Protein AF-A0A2E3MYT4-F1 (afdb_monomer)

Solvent-accessible surface area (backbone atoms only — not comparable to full-atom values): 5421 Å² total; per-residue (Å²): 131,90,68,58,30,69,56,49,22,50,54,44,27,52,50,44,45,49,51,42,44,74,36,66,51,62,71,31,40,17,37,41,31,28,60,55,95,96,41,80,46,78,44,85,43,59,34,31,58,2,52,82,75,75,37,78,71,58,75,79,76,45,77,50,50,74,48,71,48,65,36,74,67,15,49,51,48,50,47,38,58,36,46,45,49,19,50,54,53,14,50,54,39,43,53,63,64,66,74,108

Foldseek 3Di:
DLDQLVVLLVVQLVVQVCPQQVDFDQAFWKWWWFDDPNDTDIDIGRGTNVVVVVPDDDVVVCPGTPDMDGDPRRVVVSCCNNRVVSNVSSVVSVVVVVVD

Radius of gyration: 18.2 Å; Cα contacts (8 Å, |Δi|>4): 142; chains: 1; bounding box: 44×22×53 Å

pLDDT: mean 90.86, std 9.04, range [52.38, 98.12]

Sequence (100 aa):
MIQKPIFVFLSTFISLTLIFFLFPINLFDGKIVYEYSFKEHIIDVPLSLSYFIGLGYDESDMVSVKDFYLTIKGAIMALILIFGFPILLAFRVYFKNNKN

Secondary structure (DSSP, 8-state):
----HHHHHHHHHHHHHHHHHHS----EEEEEEEEETTEEEEEEEEE-GGGGGT-S--GGGGTTEEEEEE-HHHHHHHHIIIIIHHHHHHHHHHHHHHT-

Mean predicted aligned error: 5.21 Å

Structure (mmCIF, N/CA/C/O backbone):
data_AF-A0A2E3MYT4-F1
#
_entry.id   AF-A0A2E3MYT4-F1
#
loop_
_atom_site.group_PDB
_atom_site.id
_atom_site.type_symbol
_atom_site.label_atom_id
_atom_site.label_alt_id
_atom_site.label_comp_id
_atom_site.label_asym_id
_atom_site.label_entity_id
_atom_site.label_seq_id
_atom_site.pdbx_PDB_ins_code
_atom_site.Cartn_x
_atom_site.Cartn_y
_atom_site.Cartn_z
_atom_site.occupancy
_atom_site.B_iso_or_equiv
_atom_site.auth_seq_id
_atom_site.auth_comp_id
_atom_site.auth_asym_id
_atom_site.auth_atom_id
_atom_site.pdbx_PDB_model_num
ATOM 1 N N . MET A 1 1 ? -24.163 -8.579 20.365 1.00 53.81 1 MET A N 1
ATOM 2 C CA . MET A 1 1 ? -22.754 -8.782 20.772 1.00 53.81 1 MET A CA 1
ATOM 3 C C . MET A 1 1 ? -21.997 -7.472 20.646 1.00 53.81 1 MET A C 1
ATOM 5 O O . MET A 1 1 ? -21.974 -6.900 19.563 1.00 53.81 1 MET A O 1
ATOM 9 N N . ILE A 1 2 ? -21.412 -6.991 21.742 1.00 63.38 2 ILE A N 1
ATOM 10 C CA . ILE A 1 2 ? -20.467 -5.867 21.743 1.00 63.38 2 ILE A CA 1
ATOM 11 C C . ILE A 1 2 ? -19.186 -6.381 21.078 1.00 63.38 2 ILE A C 1
ATOM 13 O O . ILE A 1 2 ? -18.466 -7.190 21.660 1.00 63.38 2 ILE A O 1
ATOM 17 N N . GLN A 1 3 ? -18.938 -6.003 19.825 1.00 76.50 3 GLN A N 1
ATOM 18 C CA . GLN A 1 3 ? -17.690 -6.367 19.157 1.00 76.50 3 GLN A CA 1
ATOM 19 C C . GLN A 1 3 ? -16.548 -5.560 19.775 1.00 76.50 3 GLN A C 1
ATOM 21 O O . GLN A 1 3 ? -16.671 -4.349 19.968 1.00 76.50 3 GLN A O 1
ATOM 26 N N . LYS A 1 4 ? -15.431 -6.220 20.096 1.00 89.75 4 LYS A N 1
ATOM 27 C CA . LYS A 1 4 ? -14.240 -5.515 20.576 1.00 89.75 4 LYS A CA 1
ATOM 28 C C . LYS A 1 4 ? -13.681 -4.663 19.425 1.00 89.75 4 LYS A C 1
ATOM 30 O O . LYS A 1 4 ? -13.410 -5.232 18.368 1.00 89.75 4 LYS A O 1
ATOM 35 N N . PRO A 1 5 ? -13.457 -3.347 19.609 1.00 91.62 5 PRO A N 1
ATOM 36 C CA . PRO A 1 5 ? -12.951 -2.460 18.555 1.00 91.62 5 PRO A CA 1
ATOM 37 C C . PRO A 1 5 ? -11.680 -2.986 17.883 1.00 91.62 5 PRO A C 1
ATOM 39 O O . PRO A 1 5 ? -11.562 -2.956 16.663 1.00 91.62 5 PRO A O 1
ATOM 42 N N . ILE A 1 6 ? -10.773 -3.565 18.678 1.00 93.88 6 ILE A N 1
ATOM 43 C CA . ILE A 1 6 ? -9.525 -4.150 18.181 1.00 93.88 6 ILE A CA 1
ATOM 44 C C . ILE A 1 6 ? -9.754 -5.318 17.212 1.00 93.88 6 ILE A C 1
ATOM 46 O O . ILE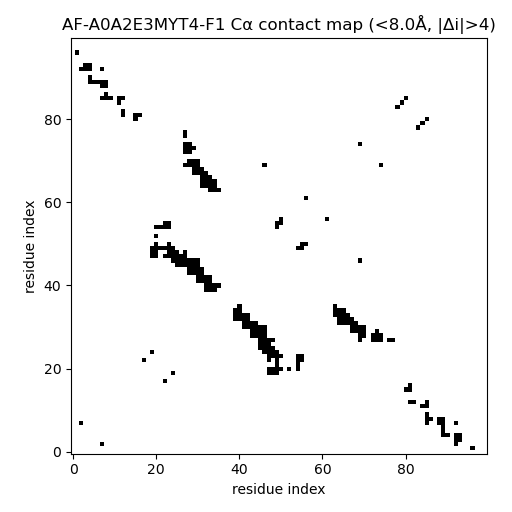 A 1 6 ? -9.012 -5.477 16.250 1.00 93.88 6 ILE A O 1
ATOM 50 N N . PHE A 1 7 ? -10.806 -6.113 17.419 1.00 94.62 7 PHE A N 1
ATOM 51 C CA . PHE A 1 7 ? -11.131 -7.227 16.531 1.00 94.62 7 PHE A CA 1
ATOM 52 C C . PHE A 1 7 ? -11.681 -6.724 15.192 1.00 94.62 7 PHE A C 1
ATOM 54 O O . PHE A 1 7 ? -11.355 -7.268 14.140 1.00 94.62 7 PHE A O 1
ATOM 61 N N . VAL A 1 8 ? -12.470 -5.646 15.218 1.00 94.75 8 VAL A N 1
ATOM 62 C CA . VAL A 1 8 ? -12.982 -4.987 14.006 1.00 94.75 8 VAL A CA 1
ATOM 63 C C . VAL A 1 8 ? -11.839 -4.360 13.209 1.00 94.75 8 VAL A C 1
ATOM 65 O O . VAL A 1 8 ? -11.789 -4.528 11.992 1.00 94.75 8 VAL A O 1
ATOM 68 N N . PHE A 1 9 ? -10.883 -3.719 13.890 1.00 97.00 9 PHE A N 1
ATOM 69 C CA . PHE A 1 9 ? -9.657 -3.230 13.261 1.00 97.00 9 PHE A CA 1
ATOM 70 C C . PHE A 1 9 ? -8.893 -4.369 12.579 1.00 97.00 9 PHE A C 1
ATOM 72 O O . PHE A 1 9 ? -8.696 -4.321 11.371 1.00 97.00 9 PHE A O 1
ATOM 79 N N . LEU A 1 10 ? -8.511 -5.408 13.333 1.00 97.44 10 LEU A N 1
ATOM 80 C CA . LEU A 1 10 ? -7.669 -6.492 12.819 1.00 97.44 10 LEU A CA 1
ATOM 81 C C . LEU A 1 10 ? -8.329 -7.231 11.656 1.00 97.44 10 LEU A C 1
ATOM 83 O O . LEU A 1 10 ? -7.692 -7.439 10.630 1.00 97.44 10 LEU A O 1
ATOM 87 N N . SER A 1 11 ? -9.608 -7.587 11.785 1.00 96.75 11 SER A N 1
ATOM 88 C CA . SER A 1 11 ? -10.331 -8.286 10.717 1.00 96.75 11 SER A CA 1
ATOM 89 C C . SER A 1 11 ? -10.421 -7.453 9.439 1.00 96.75 11 SER A C 1
ATOM 91 O O . SER A 1 11 ? -10.143 -7.973 8.359 1.00 96.75 11 SER A O 1
ATOM 93 N N . THR A 1 12 ? -10.736 -6.160 9.541 1.00 96.81 12 THR A N 1
ATOM 94 C CA . THR A 1 12 ? -10.818 -5.277 8.367 1.00 96.81 12 THR A CA 1
ATOM 95 C C . THR A 1 12 ? -9.435 -5.029 7.761 1.00 96.81 12 THR A C 1
ATOM 97 O O . THR A 1 12 ? -9.277 -5.129 6.548 1.00 96.81 12 THR A O 1
ATOM 100 N N . PHE A 1 13 ? -8.426 -4.758 8.593 1.00 98.12 13 PHE A N 1
ATOM 101 C CA . PHE A 1 13 ? -7.039 -4.542 8.173 1.00 98.12 13 PHE A CA 1
ATOM 102 C C . PHE A 1 13 ? -6.488 -5.748 7.412 1.00 98.12 13 PHE A C 1
ATOM 104 O O . PHE A 1 13 ? -5.974 -5.596 6.304 1.00 98.12 13 PHE A O 1
ATOM 111 N N . ILE A 1 14 ? -6.650 -6.951 7.970 1.00 98.12 14 ILE A N 1
ATOM 112 C CA . ILE A 1 14 ? -6.215 -8.196 7.330 1.00 98.12 14 ILE A CA 1
ATOM 113 C C . ILE A 1 14 ? -6.976 -8.401 6.021 1.00 98.12 14 ILE A C 1
ATOM 115 O O . ILE A 1 14 ? -6.352 -8.674 5.002 1.00 98.12 14 ILE A O 1
ATOM 119 N N . SER A 1 15 ? -8.299 -8.216 6.019 1.00 97.56 15 SER A N 1
ATOM 120 C CA . SER A 1 15 ? -9.115 -8.408 4.814 1.00 97.56 15 SER A CA 1
ATOM 121 C C . SER A 1 15 ? -8.677 -7.485 3.676 1.00 97.56 15 SER A C 1
ATOM 123 O O . SER A 1 15 ? -8.454 -7.953 2.565 1.00 97.56 15 SER A O 1
ATOM 125 N N . LEU A 1 16 ? -8.501 -6.189 3.944 1.00 97.75 16 LEU A N 1
ATOM 126 C CA . LEU A 1 16 ? -8.091 -5.220 2.925 1.00 97.75 16 LEU A CA 1
ATOM 127 C C . LEU A 1 16 ? -6.651 -5.443 2.463 1.00 97.75 16 LEU A C 1
ATOM 129 O O . LEU A 1 16 ? -6.387 -5.374 1.266 1.00 97.75 16 LEU A O 1
ATOM 133 N N . THR A 1 17 ? -5.738 -5.764 3.382 1.00 97.44 17 THR A N 1
ATOM 134 C CA . THR A 1 17 ? -4.353 -6.107 3.028 1.00 97.44 17 THR A CA 1
ATOM 135 C C . THR A 1 17 ? -4.324 -7.317 2.098 1.00 97.44 17 THR A C 1
ATOM 137 O O . THR A 1 17 ? -3.722 -7.248 1.032 1.00 97.44 17 THR A O 1
ATOM 140 N N . LEU A 1 18 ? -5.026 -8.400 2.447 1.00 96.94 18 LEU A N 1
ATOM 141 C CA . LEU A 1 18 ? -5.107 -9.591 1.600 1.00 96.94 18 LEU A CA 1
ATOM 142 C C . LEU A 1 18 ? -5.723 -9.269 0.237 1.00 96.94 18 LEU A C 1
ATOM 144 O O . LEU A 1 18 ? -5.187 -9.697 -0.777 1.00 96.94 18 LEU A O 1
ATOM 148 N N . ILE A 1 19 ? -6.804 -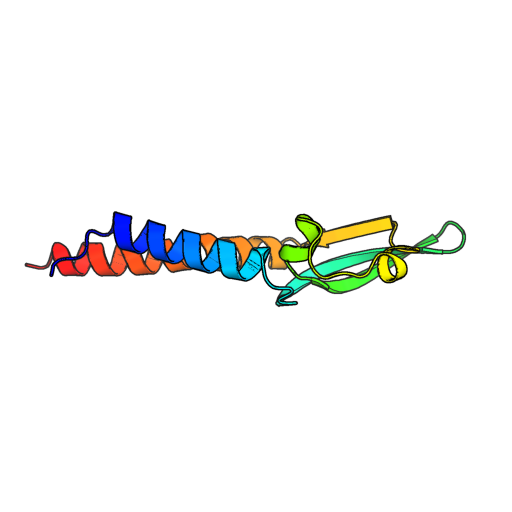8.487 0.195 1.00 96.75 19 ILE A N 1
ATOM 149 C CA . ILE A 1 19 ? -7.455 -8.116 -1.066 1.00 96.75 19 ILE A CA 1
ATOM 150 C C . ILE A 1 19 ? -6.495 -7.339 -1.975 1.00 96.75 19 ILE A C 1
ATOM 152 O O . ILE A 1 19 ? -6.352 -7.689 -3.142 1.00 96.75 19 ILE A O 1
ATOM 156 N N . PHE A 1 20 ? -5.820 -6.306 -1.469 1.00 96.88 20 PHE A N 1
ATOM 157 C CA . PHE A 1 20 ? -4.982 -5.470 -2.330 1.00 96.88 20 PHE A CA 1
ATOM 158 C C . PHE A 1 20 ? -3.649 -6.113 -2.714 1.00 96.88 20 PHE A C 1
ATOM 160 O O . PHE A 1 20 ? -3.138 -5.814 -3.789 1.00 96.88 20 PHE A O 1
ATOM 167 N N . PHE A 1 21 ? -3.085 -6.978 -1.867 1.00 96.12 21 PHE A N 1
ATOM 168 C CA . PHE A 1 21 ? -1.821 -7.646 -2.173 1.00 96.12 21 PHE A CA 1
ATOM 169 C C . PHE A 1 21 ? -2.001 -8.952 -2.956 1.00 96.12 21 PHE A C 1
ATOM 171 O O . PHE A 1 21 ? -1.144 -9.271 -3.767 1.00 96.12 21 PHE A O 1
ATOM 178 N N . LEU A 1 22 ? -3.090 -9.706 -2.771 1.00 95.56 22 LEU A N 1
ATOM 179 C CA . LEU A 1 22 ? -3.275 -10.986 -3.475 1.00 95.56 22 LEU A CA 1
ATOM 180 C C . LEU A 1 22 ? -3.966 -10.855 -4.834 1.00 95.56 22 LEU A C 1
ATOM 182 O O . LEU A 1 22 ? -3.814 -11.745 -5.667 1.00 95.56 22 LEU A O 1
ATOM 186 N N . PHE A 1 23 ? -4.726 -9.783 -5.066 1.00 94.75 23 PHE A N 1
ATOM 187 C CA . PHE A 1 23 ? -5.446 -9.579 -6.322 1.00 94.75 23 PHE A CA 1
ATOM 188 C C . PHE A 1 23 ? -4.875 -8.376 -7.088 1.00 94.75 23 PHE A C 1
ATOM 190 O O . PHE A 1 23 ? -4.665 -7.327 -6.474 1.00 94.75 23 PHE A O 1
ATOM 197 N N . PRO A 1 24 ? -4.687 -8.480 -8.421 1.00 92.81 24 PRO A N 1
ATOM 198 C CA . PRO A 1 24 ? -4.142 -7.409 -9.257 1.00 92.81 24 PRO A CA 1
ATOM 199 C C . PRO A 1 24 ? -5.154 -6.282 -9.502 1.00 92.81 24 PRO A C 1
ATOM 201 O O . PRO A 1 24 ? -5.682 -6.086 -10.594 1.00 92.81 24 PRO A O 1
ATOM 204 N N . ILE A 1 25 ? -5.463 -5.536 -8.443 1.00 94.62 25 ILE A N 1
ATOM 205 C CA . ILE A 1 25 ? -6.371 -4.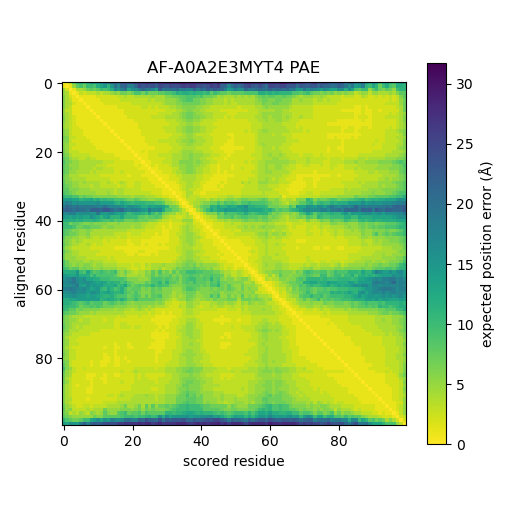389 -8.467 1.00 94.62 25 ILE A CA 1
ATOM 206 C C . ILE A 1 25 ? -5.570 -3.133 -8.833 1.00 94.62 25 ILE A C 1
ATOM 208 O O . ILE A 1 25 ? -4.886 -2.569 -7.978 1.00 94.62 25 ILE A O 1
ATOM 212 N N . ASN A 1 26 ? -5.665 -2.691 -10.090 1.00 94.56 26 ASN A N 1
ATOM 213 C CA . ASN A 1 26 ? -5.013 -1.477 -10.607 1.00 94.56 26 ASN A CA 1
ATOM 214 C C . ASN A 1 26 ? -5.746 -0.216 -10.139 1.00 94.56 26 ASN A C 1
ATOM 216 O O . ASN A 1 26 ? -6.517 0.389 -10.882 1.00 94.56 26 ASN A O 1
ATOM 220 N N . LEU A 1 27 ? -5.539 0.139 -8.874 1.00 96.31 27 LEU A N 1
ATOM 221 C CA . LEU A 1 27 ? -6.213 1.262 -8.227 1.00 96.31 27 LEU A CA 1
ATOM 222 C C . LEU A 1 27 ? -5.246 2.389 -7.864 1.00 96.31 27 LEU A C 1
ATOM 224 O O . LEU A 1 27 ? -5.652 3.543 -7.864 1.00 96.31 27 LEU A O 1
ATOM 228 N N . PHE A 1 28 ? -3.995 2.082 -7.527 1.00 97.38 28 PHE A N 1
ATOM 229 C CA . PHE A 1 28 ? -3.107 3.020 -6.845 1.00 97.38 28 PHE A CA 1
ATOM 230 C C . PHE A 1 28 ? -2.278 3.838 -7.829 1.00 97.38 28 PHE A C 1
ATOM 232 O O . PHE A 1 28 ? -1.568 3.266 -8.644 1.00 97.38 28 PHE A O 1
ATOM 239 N N . ASP A 1 29 ? -2.315 5.169 -7.724 1.00 97.44 29 ASP A N 1
ATOM 240 C CA . ASP A 1 29 ? -1.521 6.044 -8.595 1.00 97.44 29 ASP A CA 1
ATOM 241 C C . ASP A 1 29 ? -0.032 5.688 -8.543 1.00 97.44 29 ASP A C 1
ATOM 243 O O . ASP A 1 29 ? 0.633 5.864 -7.512 1.00 97.44 29 ASP A O 1
ATOM 247 N N . GLY A 1 30 ? 0.514 5.266 -9.675 1.00 96.62 30 GLY A N 1
ATOM 248 C CA . GLY A 1 30 ? 1.902 4.878 -9.804 1.00 96.62 30 GLY A CA 1
ATOM 249 C C . GLY A 1 30 ? 2.536 5.364 -11.093 1.00 96.62 30 GLY A C 1
ATOM 250 O O . GLY A 1 30 ? 1.929 6.049 -11.918 1.00 96.62 30 GLY A O 1
ATOM 251 N N . LYS A 1 31 ? 3.814 5.036 -11.219 1.00 95.81 31 LYS A N 1
ATOM 252 C CA . LYS A 1 31 ? 4.639 5.344 -12.372 1.00 95.81 31 LYS A CA 1
ATOM 253 C C . LYS A 1 31 ? 5.418 4.113 -12.778 1.00 95.81 31 LYS A C 1
ATOM 255 O O . LYS A 1 31 ? 5.909 3.395 -11.910 1.00 95.81 31 LYS A O 1
ATOM 260 N N . ILE A 1 32 ? 5.556 3.913 -14.082 1.00 93.50 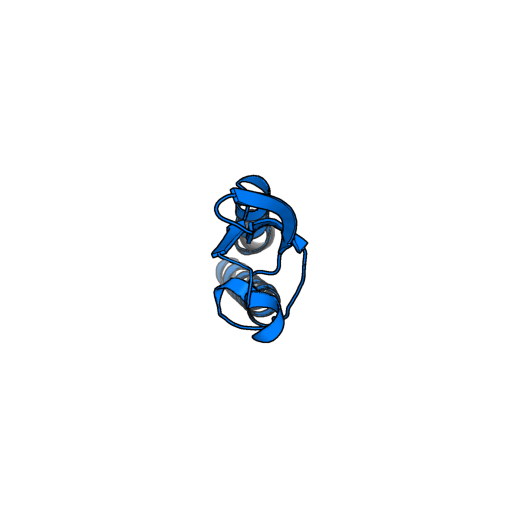32 ILE A N 1
ATOM 261 C CA . ILE A 1 32 ? 6.456 2.915 -14.660 1.00 93.50 32 ILE A CA 1
ATOM 262 C C . ILE A 1 32 ? 7.550 3.660 -15.418 1.00 93.50 32 ILE A C 1
ATOM 264 O O . ILE A 1 32 ? 7.269 4.573 -16.198 1.00 93.50 32 ILE A O 1
ATOM 268 N N . VAL A 1 33 ? 8.798 3.288 -15.157 1.00 93.12 33 VAL A N 1
ATOM 269 C CA . VAL A 1 33 ? 9.994 3.823 -15.799 1.00 93.12 33 VAL A CA 1
ATOM 270 C C . VAL A 1 33 ? 10.454 2.813 -16.837 1.00 93.12 33 VAL A C 1
ATOM 272 O O . VAL A 1 33 ? 10.901 1.720 -16.497 1.00 93.12 33 VAL A O 1
ATOM 275 N N . TYR A 1 34 ? 10.358 3.188 -18.106 1.00 91.00 34 TYR A N 1
ATOM 276 C CA . TYR A 1 34 ? 10.905 2.415 -19.212 1.00 91.00 34 TYR A CA 1
ATOM 277 C C . TYR A 1 34 ? 12.283 2.938 -19.599 1.00 91.00 34 TYR A C 1
ATOM 279 O O . TYR A 1 34 ? 12.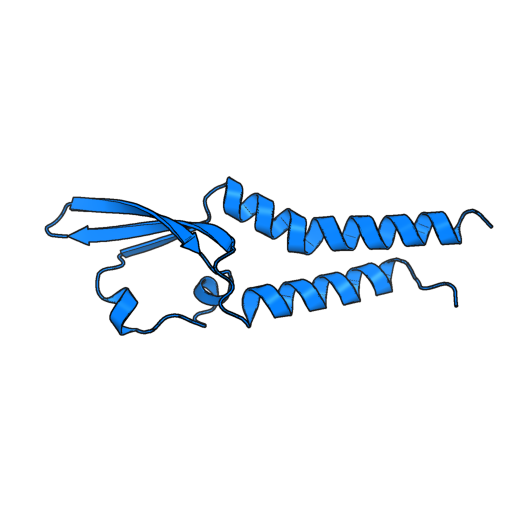512 4.151 -19.606 1.00 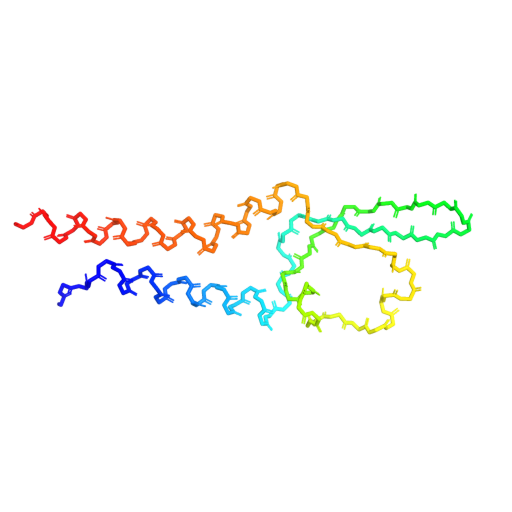91.00 34 TYR A O 1
ATOM 287 N N . GLU A 1 35 ? 13.178 2.034 -19.986 1.00 85.81 35 GLU A N 1
ATOM 288 C CA . GLU A 1 35 ? 14.474 2.390 -20.558 1.00 85.81 35 GLU A CA 1
ATOM 289 C C . GLU A 1 35 ? 14.507 2.029 -22.045 1.00 85.81 35 GLU A C 1
ATOM 291 O O . GLU A 1 35 ? 14.531 0.860 -22.423 1.00 85.81 35 GLU A O 1
ATOM 296 N N . TYR A 1 36 ? 14.523 3.055 -22.899 1.00 81.38 36 TYR A N 1
ATOM 297 C CA . TYR A 1 36 ? 14.690 2.902 -24.342 1.00 81.38 36 TYR A CA 1
ATOM 298 C C . TYR A 1 36 ? 15.885 3.733 -24.799 1.00 81.38 36 TYR A C 1
ATOM 300 O O . TYR A 1 36 ? 15.909 4.951 -24.628 1.00 81.38 36 TYR A O 1
ATOM 308 N N . SER A 1 37 ? 16.885 3.080 -25.400 1.00 76.00 37 SER A N 1
ATOM 309 C CA . SER A 1 37 ? 18.028 3.745 -26.047 1.00 76.00 37 SER A CA 1
ATOM 310 C C . SER A 1 37 ? 18.694 4.832 -25.180 1.00 76.00 37 SER A C 1
ATOM 312 O O . SER A 1 37 ? 18.929 5.945 -25.652 1.00 76.00 37 SER A O 1
ATOM 314 N N . PHE A 1 38 ? 18.996 4.510 -23.915 1.00 73.00 38 PHE A N 1
ATOM 315 C CA . PHE A 1 38 ? 19.634 5.404 -22.930 1.00 73.00 38 PHE A CA 1
ATOM 316 C C . PHE A 1 38 ? 18.806 6.635 -22.515 1.00 73.00 38 PHE A C 1
ATOM 318 O O . PHE A 1 38 ? 19.350 7.587 -21.952 1.00 73.00 38 PHE A O 1
ATOM 325 N N . LYS A 1 39 ? 17.492 6.639 -22.773 1.00 80.12 39 LYS A N 1
ATOM 326 C CA . LYS A 1 39 ? 16.550 7.630 -22.243 1.00 80.12 39 LYS A CA 1
ATOM 327 C C . LYS A 1 39 ? 15.489 6.955 -21.386 1.00 80.12 39 LYS A C 1
ATOM 329 O O . LYS A 1 39 ? 14.906 5.943 -21.772 1.00 80.12 39 LYS A O 1
ATOM 334 N N . GLU A 1 40 ? 15.231 7.559 -20.231 1.00 86.88 40 GLU A N 1
ATOM 335 C CA . GLU A 1 40 ? 14.161 7.141 -19.333 1.00 86.88 40 GLU A CA 1
ATOM 336 C C . GLU A 1 40 ? 12.840 7.775 -19.766 1.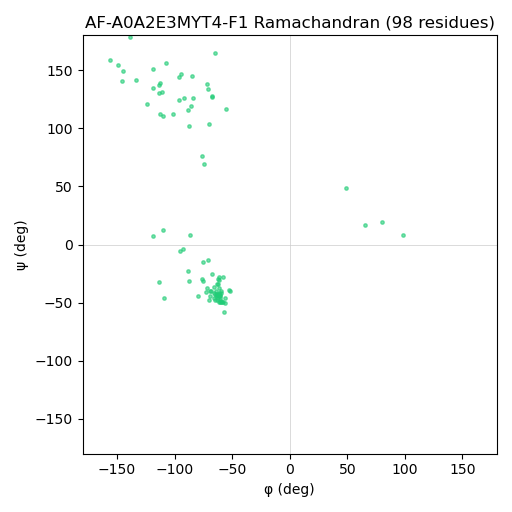00 86.88 40 GLU A C 1
ATOM 338 O O . GLU A 1 40 ? 12.726 8.997 -19.904 1.00 86.88 40 GLU A O 1
ATOM 343 N N . HIS A 1 41 ? 11.835 6.932 -19.969 1.00 88.81 41 HIS A N 1
ATOM 344 C CA . HIS A 1 41 ? 10.467 7.341 -20.242 1.00 88.81 41 HIS A CA 1
ATOM 345 C C . HIS A 1 41 ? 9.584 6.938 -19.066 1.00 88.81 41 HIS A C 1
ATOM 347 O O . HIS A 1 41 ? 9.363 5.757 -18.814 1.00 88.81 41 HIS A O 1
ATOM 353 N N . ILE A 1 42 ? 9.086 7.938 -18.341 1.00 92.38 42 ILE A N 1
ATOM 354 C CA . ILE A 1 42 ? 8.214 7.742 -17.184 1.00 92.38 42 ILE A CA 1
ATOM 355 C C . ILE A 1 42 ? 6.767 7.893 -17.642 1.00 92.38 42 ILE A C 1
ATOM 357 O O . ILE A 1 42 ? 6.408 8.938 -18.188 1.00 92.38 42 ILE A O 1
ATOM 361 N N . ILE A 1 43 ? 5.943 6.879 -17.395 1.00 93.19 43 ILE A N 1
ATOM 362 C CA . ILE A 1 43 ? 4.499 6.939 -17.637 1.00 93.19 43 ILE A CA 1
ATOM 363 C C . ILE A 1 43 ? 3.735 6.896 -16.318 1.00 93.19 43 ILE A C 1
ATOM 365 O O . ILE A 1 43 ? 4.089 6.138 -15.417 1.00 93.19 43 ILE A O 1
ATOM 369 N N . ASP A 1 44 ? 2.686 7.708 -16.213 1.00 94.50 44 ASP A N 1
ATOM 370 C CA . ASP A 1 44 ? 1.739 7.682 -15.099 1.00 94.50 44 ASP A CA 1
ATOM 371 C C . ASP A 1 44 ? 0.653 6.641 -15.381 1.00 94.50 44 ASP A C 1
ATOM 373 O O . ASP A 1 44 ? -0.077 6.750 -16.369 1.00 94.50 44 ASP A O 1
ATOM 377 N N . VAL A 1 45 ? 0.541 5.633 -14.518 1.00 94.31 45 VAL A N 1
ATOM 378 C CA . VAL A 1 45 ? -0.449 4.558 -14.651 1.00 94.31 45 VAL A CA 1
ATOM 379 C C . VAL A 1 45 ? -0.946 4.096 -13.281 1.00 94.31 45 VAL A C 1
ATOM 381 O O . VAL A 1 45 ? -0.193 4.123 -12.304 1.00 94.31 45 VAL A O 1
ATOM 384 N N . PRO A 1 46 ? -2.202 3.635 -13.172 1.00 95.31 46 PRO A N 1
ATOM 385 C CA . PRO A 1 46 ? -2.650 2.963 -11.964 1.00 95.31 46 PRO A CA 1
ATOM 386 C C . PRO A 1 46 ? -1.924 1.618 -11.817 1.00 95.31 46 PRO A C 1
ATOM 388 O O . PRO A 1 46 ? -1.923 0.795 -12.731 1.00 95.31 46 PRO A O 1
ATOM 391 N N . LEU A 1 47 ? -1.325 1.394 -10.651 1.00 95.06 47 LEU A N 1
ATOM 392 C CA . LEU A 1 47 ? -0.630 0.170 -10.272 1.00 95.06 47 LEU A CA 1
ATOM 393 C C . LEU A 1 47 ? -1.438 -0.633 -9.253 1.00 95.06 47 LEU A C 1
ATOM 395 O O . LEU A 1 47 ? -2.249 -0.100 -8.485 1.00 95.06 47 LEU A O 1
ATOM 399 N N . SER A 1 48 ? -1.168 -1.933 -9.222 1.00 95.62 48 SER A N 1
ATOM 400 C CA . SER A 1 48 ? -1.624 -2.814 -8.157 1.00 95.62 48 SER A CA 1
ATOM 401 C C . SER A 1 48 ? -0.568 -2.979 -7.066 1.00 95.62 48 SER A C 1
ATOM 403 O O . SER A 1 48 ? 0.627 -3.020 -7.353 1.00 95.62 48 SER A O 1
ATOM 405 N N . LEU A 1 49 ? -1.001 -3.131 -5.806 1.00 96.25 49 LEU A N 1
ATOM 406 C CA . LEU A 1 49 ? -0.091 -3.518 -4.719 1.00 96.25 49 LEU A CA 1
ATOM 407 C C . LEU A 1 49 ? 0.427 -4.948 -4.887 1.00 96.25 49 LEU A C 1
ATOM 409 O O . LEU A 1 49 ? 1.526 -5.245 -4.422 1.00 96.25 49 LEU A O 1
ATOM 413 N N . SER A 1 50 ? -0.315 -5.812 -5.586 1.00 96.00 50 SER A N 1
ATOM 414 C CA . SER A 1 50 ? 0.115 -7.184 -5.854 1.00 96.00 50 SER A CA 1
ATOM 415 C C . SER A 1 50 ? 1.413 -7.234 -6.667 1.00 96.00 50 SER A C 1
ATOM 417 O O . SER A 1 50 ? 2.240 -8.118 -6.450 1.00 96.00 50 SER A O 1
ATOM 419 N N . TYR A 1 51 ? 1.657 -6.238 -7.529 1.00 92.75 51 TYR A N 1
ATOM 420 C CA . TYR A 1 51 ? 2.881 -6.154 -8.333 1.00 92.75 51 TYR A CA 1
ATOM 421 C C . TYR A 1 51 ? 4.128 -6.006 -7.451 1.00 92.75 51 TYR A C 1
ATOM 423 O O . TYR A 1 51 ? 5.164 -6.591 -7.742 1.00 92.75 51 TYR A O 1
ATOM 431 N N . PHE A 1 52 ? 4.026 -5.319 -6.311 1.00 92.25 52 PHE A N 1
ATOM 432 C CA . PHE A 1 52 ? 5.149 -5.149 -5.379 1.00 92.25 52 PHE A CA 1
ATOM 433 C C . PHE A 1 52 ? 5.522 -6.433 -4.628 1.00 92.25 52 PHE A C 1
ATOM 435 O O . PHE A 1 52 ? 6.588 -6.493 -4.020 1.00 92.25 52 PHE A O 1
ATOM 442 N N . ILE A 1 53 ? 4.664 -7.458 -4.668 1.00 93.06 53 ILE A N 1
ATOM 443 C CA . ILE A 1 53 ? 4.959 -8.792 -4.132 1.00 93.06 53 ILE A CA 1
ATOM 444 C C . ILE A 1 53 ? 5.119 -9.851 -5.231 1.00 93.06 53 ILE A C 1
ATOM 446 O O . ILE A 1 53 ? 5.145 -11.042 -4.928 1.00 93.06 53 ILE A O 1
ATOM 450 N N . GLY A 1 54 ? 5.232 -9.429 -6.495 1.00 88.25 54 GLY A N 1
ATOM 451 C CA . GLY A 1 54 ? 5.466 -10.322 -7.631 1.00 88.25 54 GLY A CA 1
ATOM 452 C C . GLY A 1 54 ? 4.222 -11.049 -8.149 1.00 88.25 54 GLY A C 1
ATOM 453 O O . GLY A 1 54 ? 4.352 -12.078 -8.803 1.00 88.25 54 GLY A O 1
ATOM 454 N N . LEU A 1 55 ? 3.013 -10.563 -7.850 1.00 88.94 55 LEU A N 1
ATOM 455 C CA . LEU A 1 55 ? 1.763 -11.163 -8.320 1.00 88.94 55 LEU A CA 1
ATOM 456 C C . LEU A 1 55 ? 1.061 -10.265 -9.331 1.00 88.94 55 LEU A C 1
ATOM 458 O O . LEU A 1 55 ? 0.779 -9.110 -9.028 1.00 88.94 55 LEU A O 1
ATOM 462 N N . GLY A 1 56 ? 0.651 -10.824 -10.471 1.00 82.31 56 GLY A N 1
ATOM 463 C CA . GLY A 1 56 ? -0.316 -10.186 -11.369 1.00 82.31 56 GLY A CA 1
ATOM 464 C C . GLY A 1 56 ? 0.253 -9.445 -12.579 1.00 82.31 56 GLY A C 1
ATOM 465 O O . GLY A 1 56 ? -0.523 -8.802 -13.277 1.00 82.31 56 GLY A O 1
ATOM 466 N N . TYR A 1 57 ? 1.554 -9.551 -12.844 1.00 80.38 57 TYR A N 1
ATOM 467 C CA . TYR A 1 57 ? 2.154 -9.149 -14.118 1.00 80.38 57 TYR A CA 1
ATOM 468 C C . TYR A 1 57 ? 2.799 -10.359 -14.796 1.00 80.38 57 TYR A C 1
ATOM 470 O O . TYR A 1 57 ? 3.225 -11.291 -14.110 1.00 80.38 57 TYR A O 1
ATOM 478 N N . ASP A 1 58 ? 2.856 -10.344 -16.127 1.00 79.69 58 ASP A N 1
ATOM 479 C CA . ASP A 1 58 ? 3.607 -11.339 -16.888 1.00 79.69 58 ASP A CA 1
ATOM 480 C C . ASP A 1 58 ? 5.075 -10.901 -16.988 1.00 79.69 58 ASP A C 1
ATOM 482 O O . ASP A 1 58 ? 5.377 -9.707 -17.079 1.00 79.69 58 ASP A O 1
ATOM 486 N N . GLU A 1 59 ? 6.016 -11.843 -16.974 1.00 75.19 59 GLU A N 1
ATOM 487 C CA . GLU A 1 59 ? 7.447 -11.511 -17.063 1.00 75.19 59 GLU A CA 1
ATOM 488 C C . GLU A 1 59 ? 7.773 -10.805 -18.389 1.00 75.19 59 GLU A C 1
ATOM 490 O O . GLU A 1 59 ? 8.665 -9.955 -18.448 1.00 75.19 59 GLU A O 1
ATOM 495 N N . SER A 1 60 ? 6.995 -11.088 -19.440 1.00 76.62 60 SER A N 1
ATOM 496 C CA . SER A 1 60 ? 7.090 -10.408 -20.732 1.00 76.62 60 SER A CA 1
ATOM 497 C C . SER A 1 60 ? 6.779 -8.912 -20.661 1.00 76.62 60 SER A C 1
ATOM 499 O O . SER A 1 60 ? 7.354 -8.140 -21.427 1.00 76.62 60 SER A O 1
ATOM 501 N N . ASP A 1 61 ? 5.920 -8.485 -19.732 1.00 74.19 61 ASP A N 1
ATOM 502 C CA . ASP A 1 61 ? 5.544 -7.075 -19.569 1.00 74.19 61 ASP A CA 1
ATOM 503 C C . ASP A 1 61 ? 6.654 -6.261 -18.885 1.00 74.19 61 ASP A C 1
ATOM 505 O O . ASP A 1 61 ? 6.669 -5.031 -18.958 1.00 74.19 61 ASP A O 1
ATOM 509 N N . MET A 1 62 ? 7.619 -6.946 -18.262 1.00 78.81 62 MET A N 1
ATOM 510 C CA . MET A 1 62 ? 8.732 -6.345 -17.524 1.00 78.81 62 MET A CA 1
ATOM 511 C C . MET A 1 62 ? 10.013 -6.196 -18.355 1.00 78.81 62 MET A C 1
ATOM 513 O O . MET A 1 62 ? 10.960 -5.561 -17.902 1.00 78.81 62 MET A O 1
ATOM 517 N N . VAL A 1 63 ? 10.053 -6.708 -19.591 1.00 80.56 63 VAL A N 1
ATOM 518 C CA . VAL A 1 63 ? 11.267 -6.752 -20.439 1.00 80.56 63 VAL A CA 1
ATOM 519 C C . VAL A 1 63 ? 11.883 -5.371 -20.705 1.00 80.56 63 VAL A C 1
ATOM 521 O O . VAL A 1 63 ? 13.089 -5.261 -20.914 1.00 80.56 63 VAL A O 1
ATOM 524 N N . SER A 1 64 ? 11.084 -4.303 -20.696 1.00 81.75 64 SER A N 1
ATOM 525 C CA . SER A 1 64 ? 11.562 -2.921 -20.890 1.00 81.75 64 SER A CA 1
ATOM 526 C C . SER A 1 64 ? 11.294 -2.012 -19.690 1.00 81.75 64 SER A C 1
ATOM 528 O O . SER A 1 64 ? 11.516 -0.802 -19.774 1.00 81.75 64 SER A O 1
ATOM 530 N N . VAL A 1 65 ? 10.809 -2.580 -18.584 1.00 85.75 65 VAL A N 1
ATOM 531 C CA . VAL A 1 65 ? 10.535 -1.854 -17.345 1.00 85.75 65 VAL A 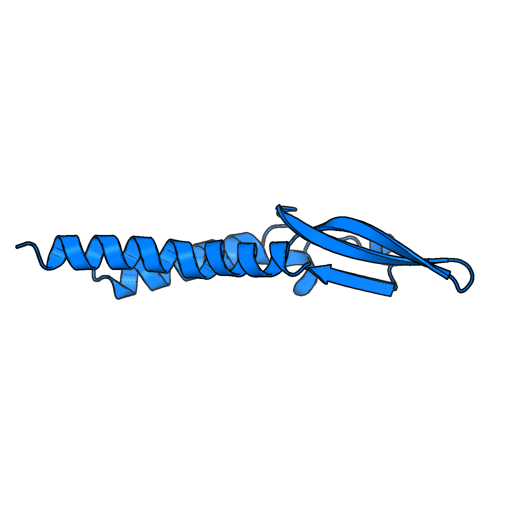CA 1
ATOM 532 C C . VAL A 1 65 ? 11.801 -1.853 -16.503 1.00 85.75 65 VAL A C 1
ATOM 534 O O . VAL A 1 65 ? 12.270 -2.893 -16.056 1.00 85.75 65 VAL A O 1
ATOM 537 N N . LYS A 1 66 ? 12.356 -0.665 -16.280 1.00 88.50 66 LYS A N 1
ATOM 538 C CA . LYS A 1 66 ? 13.496 -0.460 -15.388 1.00 88.50 66 LYS A CA 1
ATOM 539 C C . LYS A 1 66 ? 13.058 -0.433 -13.929 1.00 88.50 66 LYS A C 1
ATOM 541 O O . LYS A 1 66 ? 13.727 -1.005 -13.076 1.00 88.50 66 LYS A O 1
ATOM 546 N N . ASP A 1 67 ? 11.964 0.272 -13.653 1.00 90.31 67 ASP A N 1
ATOM 547 C CA . ASP A 1 67 ? 11.426 0.443 -12.306 1.00 90.31 67 ASP A CA 1
ATOM 548 C C . ASP A 1 67 ? 9.928 0.770 -12.358 1.00 90.31 67 ASP A C 1
ATOM 550 O O . ASP A 1 67 ? 9.417 1.271 -13.363 1.00 90.31 67 ASP A O 1
ATOM 554 N N . PHE A 1 68 ? 9.223 0.531 -11.261 1.00 93.19 68 PHE A N 1
ATOM 555 C CA . PHE A 1 68 ? 7.874 1.022 -11.044 1.00 93.19 68 PHE A CA 1
ATOM 556 C C . PHE A 1 68 ? 7.661 1.340 -9.567 1.00 93.19 68 PHE A C 1
ATOM 558 O O . PHE A 1 68 ? 8.095 0.622 -8.669 1.00 93.19 68 PHE A O 1
ATOM 565 N N . TYR A 1 69 ? 6.950 2.426 -9.293 1.00 95.31 69 TYR A N 1
ATOM 566 C CA . TYR A 1 69 ? 6.707 2.860 -7.924 1.00 95.31 69 TYR A CA 1
ATOM 567 C C . TYR A 1 69 ? 5.369 3.572 -7.795 1.00 95.31 69 TYR A C 1
ATOM 569 O O . TYR A 1 69 ? 4.848 4.165 -8.742 1.00 95.31 69 TYR A O 1
ATOM 577 N N . LEU A 1 70 ? 4.805 3.541 -6.589 1.00 96.81 70 LEU A N 1
ATOM 578 C CA . LEU A 1 70 ? 3.651 4.369 -6.273 1.00 96.81 70 LEU A CA 1
ATOM 579 C C . LEU A 1 70 ? 4.075 5.825 -6.160 1.00 96.81 70 LEU A C 1
ATOM 581 O O . LEU A 1 70 ? 5.065 6.163 -5.511 1.00 96.81 70 LEU A O 1
ATOM 585 N N . THR A 1 71 ? 3.265 6.712 -6.719 1.00 97.38 71 THR A N 1
ATOM 586 C CA . THR A 1 71 ? 3.378 8.131 -6.398 1.00 97.38 71 THR A CA 1
ATOM 587 C C . THR A 1 71 ? 3.024 8.359 -4.927 1.00 97.38 71 THR A C 1
ATOM 589 O O . THR A 1 71 ? 2.372 7.531 -4.287 1.00 97.38 71 THR A O 1
ATOM 592 N N . ILE A 1 72 ? 3.369 9.533 -4.391 1.00 97.00 72 ILE A N 1
ATOM 593 C CA . ILE A 1 72 ? 2.956 9.930 -3.034 1.00 97.00 72 ILE A CA 1
ATOM 594 C C . ILE A 1 72 ? 1.433 9.797 -2.864 1.00 97.00 72 ILE A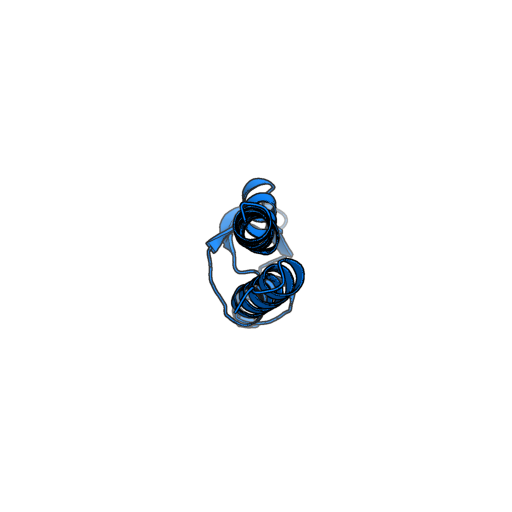 C 1
ATOM 596 O O . ILE A 1 72 ? 0.967 9.326 -1.830 1.00 97.00 72 ILE A O 1
ATOM 600 N N . LYS A 1 73 ? 0.651 10.154 -3.894 1.00 97.25 73 LYS A N 1
ATOM 601 C CA . LYS A 1 73 ? -0.812 10.022 -3.878 1.00 97.25 73 LYS A CA 1
ATOM 602 C C . LYS A 1 73 ? -1.248 8.561 -3.764 1.00 97.25 73 LYS A C 1
ATOM 604 O O . LYS A 1 73 ? -2.066 8.244 -2.903 1.00 97.25 73 LYS A O 1
ATOM 609 N N . GLY A 1 74 ? -0.663 7.676 -4.572 1.00 97.19 74 GLY A N 1
ATOM 610 C CA . GLY A 1 74 ? -0.956 6.241 -4.539 1.00 97.19 74 GLY A CA 1
ATOM 611 C C . GLY A 1 74 ? -0.580 5.602 -3.205 1.00 97.19 74 GLY A C 1
ATOM 612 O O . GLY A 1 74 ? -1.377 4.861 -2.632 1.00 97.19 74 GLY A O 1
ATOM 613 N N . ALA A 1 75 ? 0.583 5.958 -2.656 1.00 97.31 75 ALA A N 1
ATOM 614 C CA . ALA A 1 75 ? 1.040 5.476 -1.355 1.00 97.31 75 ALA A CA 1
ATOM 615 C C . ALA A 1 75 ? 0.130 5.947 -0.206 1.00 97.31 75 ALA A C 1
ATOM 617 O O . ALA A 1 75 ? -0.255 5.149 0.651 1.00 97.31 75 ALA A O 1
ATOM 618 N N . ILE A 1 76 ? -0.276 7.222 -0.205 1.00 98.00 76 ILE A N 1
ATOM 619 C CA . ILE A 1 76 ? -1.237 7.752 0.774 1.00 98.00 76 ILE A CA 1
ATOM 620 C C . ILE A 1 76 ? -2.579 7.030 0.647 1.00 98.00 76 ILE A C 1
ATOM 622 O O . ILE A 1 76 ? -3.171 6.664 1.661 1.00 98.00 76 ILE A O 1
ATOM 626 N N . MET A 1 77 ? -3.057 6.785 -0.574 1.00 97.69 77 MET A N 1
ATOM 627 C CA . MET A 1 77 ? -4.309 6.064 -0.778 1.00 97.69 77 MET A CA 1
ATOM 628 C C . MET A 1 77 ? -4.234 4.623 -0.259 1.00 97.69 77 MET A C 1
ATOM 630 O O . MET A 1 77 ? -5.153 4.188 0.435 1.00 97.69 77 MET A O 1
ATOM 634 N N . ALA A 1 78 ? -3.136 3.907 -0.520 1.00 97.31 78 ALA A N 1
ATOM 635 C CA . ALA A 1 78 ? -2.886 2.581 0.046 1.00 97.31 78 ALA A CA 1
ATOM 636 C C . ALA A 1 78 ? -2.930 2.608 1.577 1.00 97.31 78 ALA A C 1
ATOM 638 O O . ALA A 1 78 ? -3.626 1.798 2.187 1.00 97.31 78 ALA A O 1
ATOM 639 N N . LEU A 1 79 ? -2.278 3.590 2.202 1.00 97.69 79 LEU A N 1
ATOM 640 C CA . LEU A 1 79 ? -2.294 3.758 3.652 1.00 97.69 79 LEU A CA 1
ATOM 641 C C . LEU A 1 79 ? -3.703 4.050 4.188 1.00 97.69 79 LEU A C 1
ATOM 643 O O . LEU A 1 79 ? -4.114 3.461 5.185 1.00 97.69 79 LEU A O 1
ATOM 647 N N . ILE A 1 80 ? -4.470 4.927 3.538 1.00 97.69 80 ILE A N 1
ATOM 648 C CA . ILE A 1 80 ? -5.839 5.259 3.962 1.00 97.69 80 ILE A CA 1
ATOM 649 C C . ILE A 1 80 ? -6.759 4.044 3.843 1.00 97.69 80 ILE A C 1
ATOM 651 O O . ILE A 1 80 ? -7.553 3.795 4.749 1.00 97.69 80 ILE A O 1
ATOM 655 N N . LEU A 1 81 ? -6.667 3.275 2.761 1.00 96.88 81 LEU A N 1
ATOM 656 C CA . LEU A 1 81 ? -7.507 2.095 2.587 1.00 96.88 81 LEU A CA 1
ATOM 657 C C . LEU A 1 81 ? -7.111 0.991 3.570 1.00 96.88 81 LEU A C 1
ATOM 659 O O . LEU A 1 81 ? -7.974 0.466 4.265 1.00 96.88 81 LEU A O 1
ATOM 663 N N . ILE A 1 82 ? -5.819 0.689 3.691 1.00 97.44 82 ILE A N 1
ATOM 664 C CA . ILE A 1 82 ? -5.328 -0.400 4.540 1.00 97.44 82 ILE A CA 1
ATOM 665 C C . ILE A 1 82 ? -5.424 -0.053 6.028 1.00 97.44 82 ILE A C 1
ATOM 667 O O . ILE A 1 82 ? -5.821 -0.906 6.807 1.00 97.44 82 ILE A O 1
ATOM 671 N N . PHE A 1 83 ? -5.104 1.172 6.450 1.00 97.06 83 PHE A N 1
ATOM 672 C CA . PHE A 1 83 ? -5.108 1.565 7.867 1.00 97.06 83 PHE A CA 1
ATOM 673 C C . PHE A 1 83 ? -6.250 2.512 8.222 1.00 97.06 83 PHE A C 1
ATOM 675 O O . PHE A 1 83 ? -6.930 2.302 9.226 1.00 97.06 83 PHE A O 1
ATOM 682 N N . GLY A 1 84 ? -6.486 3.543 7.412 1.00 96.50 84 GLY A N 1
ATOM 683 C CA . GLY A 1 84 ? -7.503 4.559 7.692 1.00 96.50 84 GLY A CA 1
ATOM 684 C C . GLY A 1 84 ? -8.904 3.964 7.835 1.00 96.50 84 GLY A C 1
ATOM 685 O O . GLY A 1 84 ? -9.578 4.207 8.836 1.00 96.50 84 GLY A O 1
ATOM 686 N N . PHE A 1 85 ? -9.329 3.127 6.889 1.00 94.81 85 PHE A N 1
ATOM 687 C CA . PHE A 1 85 ? -10.663 2.530 6.916 1.00 94.81 85 PHE A CA 1
ATOM 688 C C . PHE A 1 85 ? -10.866 1.590 8.122 1.00 94.81 85 PHE A C 1
ATOM 690 O O . PHE A 1 85 ? -11.840 1.785 8.860 1.00 94.81 85 PHE A O 1
ATOM 697 N N . PRO A 1 86 ? -9.945 0.654 8.438 1.00 96.81 86 PRO A N 1
ATOM 698 C CA . PRO A 1 86 ? -10.034 -0.131 9.671 1.00 96.81 86 PRO A CA 1
ATOM 699 C C . PRO A 1 86 ? -10.018 0.701 10.955 1.00 96.81 86 PRO A C 1
ATOM 701 O O . PRO A 1 86 ? -10.772 0.387 11.879 1.00 96.81 86 PRO A O 1
ATOM 704 N N . ILE A 1 87 ? -9.200 1.761 11.031 1.00 97.12 87 ILE A N 1
ATOM 705 C CA . ILE A 1 87 ? -9.165 2.663 12.194 1.00 97.12 87 ILE A CA 1
ATOM 706 C C . ILE A 1 87 ? -10.530 3.326 12.378 1.00 97.12 87 ILE A C 1
ATOM 708 O O . ILE A 1 87 ? -11.083 3.283 13.476 1.00 97.12 87 ILE A O 1
ATOM 712 N N . LEU A 1 88 ? -11.108 3.890 11.313 1.00 96.69 88 LEU A N 1
ATOM 713 C CA . LEU A 1 88 ? -12.409 4.561 11.368 1.00 96.69 88 LEU A CA 1
ATOM 714 C C . LEU A 1 88 ? -13.528 3.608 11.809 1.00 96.69 88 LEU A C 1
ATOM 716 O O . LEU A 1 88 ? -14.353 3.969 12.653 1.00 96.69 88 LEU A O 1
ATOM 720 N N . LEU A 1 89 ? -13.548 2.380 11.286 1.00 94.56 89 LEU A N 1
ATOM 721 C CA . LEU A 1 89 ? -14.538 1.374 11.678 1.00 94.56 89 LEU A CA 1
ATOM 722 C C . LEU A 1 89 ? -14.385 0.952 13.140 1.00 94.56 89 LEU A C 1
ATOM 724 O O . LEU A 1 89 ? -15.373 0.920 13.879 1.00 94.56 89 LEU A O 1
ATOM 728 N N . ALA A 1 90 ? -13.161 0.674 13.585 1.00 94.94 90 ALA A N 1
ATOM 729 C CA . ALA A 1 90 ? -12.891 0.326 14.974 1.00 94.94 90 ALA A CA 1
ATOM 730 C C . ALA A 1 90 ? -13.266 1.469 15.924 1.00 94.94 90 ALA A C 1
ATOM 732 O O . ALA A 1 90 ? -13.904 1.240 16.953 1.00 94.94 90 ALA A O 1
ATOM 733 N N . PHE A 1 91 ? -12.954 2.708 15.550 1.00 95.06 91 PHE A N 1
ATOM 734 C CA . PHE A 1 91 ? -13.286 3.899 16.322 1.00 95.06 91 PHE A CA 1
ATOM 735 C C . PHE A 1 91 ? -14.800 4.110 16.444 1.00 95.06 91 PHE A C 1
ATOM 737 O O . PHE A 1 91 ? -15.313 4.391 17.530 1.00 95.06 91 PHE A O 1
ATOM 744 N N . ARG A 1 92 ? -15.554 3.869 15.364 1.00 93.44 92 ARG A N 1
ATOM 745 C CA . ARG A 1 92 ? -17.024 3.880 15.395 1.00 93.44 92 ARG A CA 1
ATOM 746 C C . ARG A 1 92 ? -17.579 2.846 16.377 1.00 93.44 92 ARG A C 1
ATOM 748 O O . ARG A 1 92 ? -18.524 3.141 17.110 1.00 93.44 92 ARG A O 1
ATOM 755 N N . VAL A 1 93 ? -17.003 1.646 16.406 1.00 93.00 93 VAL A N 1
ATOM 756 C CA . VAL A 1 93 ? -17.412 0.575 17.328 1.00 93.00 93 VAL A CA 1
ATOM 757 C C . VAL A 1 93 ? -17.047 0.919 18.772 1.00 93.00 93 VAL A C 1
ATOM 759 O O . VAL A 1 93 ? -17.869 0.722 19.661 1.00 93.00 93 VAL A O 1
ATOM 762 N N . TYR A 1 94 ? -15.876 1.511 19.012 1.00 93.44 94 TYR A N 1
ATOM 763 C CA . TYR A 1 94 ? -15.470 1.990 20.335 1.00 93.44 94 TYR A CA 1
ATOM 764 C C . TYR A 1 94 ? -16.487 2.974 20.923 1.00 93.44 94 TYR A C 1
ATOM 766 O O . TYR A 1 94 ? -16.970 2.766 22.035 1.00 93.44 94 TYR A O 1
ATOM 774 N N . PHE A 1 95 ? -16.887 3.997 20.164 1.00 91.12 95 PHE A N 1
ATOM 775 C CA . PHE A 1 95 ? -17.890 4.950 20.643 1.00 91.12 95 PHE A CA 1
ATOM 776 C C . PHE A 1 95 ? -19.266 4.334 20.846 1.00 91.12 95 PHE A C 1
ATOM 778 O O . PHE A 1 95 ? -19.953 4.700 21.794 1.00 91.12 95 PHE A O 1
ATOM 785 N N . LYS A 1 96 ? -19.674 3.396 19.985 1.00 90.38 96 LYS A N 1
ATOM 786 C CA . LYS A 1 96 ? -20.932 2.666 20.173 1.00 90.38 96 LYS A CA 1
ATOM 787 C C . LYS A 1 96 ? -20.924 1.869 21.480 1.00 90.38 96 LYS A C 1
ATOM 789 O O . LYS A 1 96 ? -21.951 1.793 22.138 1.00 90.38 96 LYS A O 1
ATOM 794 N N . ASN A 1 97 ? -19.780 1.299 21.849 1.00 87.81 97 ASN A N 1
ATOM 795 C CA . ASN A 1 97 ? -19.642 0.500 23.062 1.00 87.81 97 ASN A CA 1
ATOM 796 C C . ASN A 1 97 ? -19.589 1.358 24.339 1.00 87.81 97 ASN A C 1
ATOM 798 O O . ASN A 1 97 ? -20.066 0.900 25.369 1.00 87.81 97 ASN A O 1
ATOM 802 N N . ASN A 1 98 ? -19.038 2.577 24.265 1.00 83.69 98 ASN A N 1
ATOM 803 C CA . ASN A 1 98 ? -18.900 3.503 25.402 1.00 83.69 98 ASN A CA 1
ATOM 804 C C . ASN A 1 98 ? -20.060 4.501 25.566 1.00 83.69 98 ASN A C 1
ATOM 806 O O . ASN A 1 98 ? -20.042 5.302 26.494 1.00 83.69 98 ASN A O 1
ATOM 810 N N . LYS A 1 99 ? -21.041 4.506 24.655 1.00 74.00 99 LYS A N 1
ATOM 811 C CA . LYS A 1 99 ? -22.277 5.303 24.775 1.00 74.00 99 LYS A CA 1
ATOM 812 C C . LYS A 1 99 ? -23.391 4.591 25.563 1.00 74.00 99 LYS A C 1
ATOM 814 O O . LYS A 1 99 ? -24.509 5.100 25.574 1.00 74.00 99 LYS A O 1
ATOM 819 N N . ASN A 1 100 ? -23.085 3.446 26.176 1.00 52.38 100 ASN A N 1
ATOM 820 C CA . ASN A 1 100 ? -23.970 2.728 27.095 1.00 52.38 100 ASN A CA 1
ATOM 821 C C . ASN A 1 100 ? -23.674 3.117 28.539 1.00 52.38 100 ASN A C 1
ATOM 823 O O . ASN A 1 100 ? -22.482 3.042 28.910 1.00 52.38 100 ASN A O 1
#

Nearest PDB structures (foldseek):
  9erv-assembly1_A  TM=3.398E-01  e=2.558E+00  Salmonella
  1e4c-assembly1_P  TM=2.925E-01  e=4.839E+00  Escherichia coli